Protein AF-A0A831ZB05-F1 (afdb_monomer_lite)

pLDDT: mean 73.87, std 15.66, range [43.22, 94.62]

Foldseek 3Di:
DDDDDPDDDDPDDPDDPVVVVLVVCCVVVVPNVLSVLVVVVVVVVVVLVPDPPCPDDPVVPPDDPSVPDDPPPPPPPPPPDDPDPDPPPDQDWDADPVPRDIDGPPDQADPPPGDGDFDWDADPPPRDIDTPPDQADPVPRDGDD

Sequence (145 aa):
IGLELIDLKIEGLDTTPEYRERLFWIKQTGAATYVLQTDTLRDVAKELGKSPGASLGAGMMIIPPLTQPPPSSQSTQQPQQTPATGVVAQPTTKTCPKCGRPVPMDAIFCPYCGYRFPQSRKCPYCGREIPADSVFCPYCGKKLS

Radius of gyration: 29.15 Å; chains: 1; bounding box: 41×57×85 Å

Structure (mmCIF, N/CA/C/O backbone):
data_AF-A0A831ZB05-F1
#
_entry.id   AF-A0A831ZB05-F1
#
loop_
_atom_site.group_PDB
_atom_site.id
_atom_site.type_symbol
_atom_site.label_atom_id
_atom_site.label_alt_id
_atom_site.label_comp_id
_atom_site.label_asym_id
_atom_site.label_entity_id
_atom_site.label_seq_id
_atom_site.pdbx_PDB_ins_code
_atom_site.Cartn_x
_atom_site.Cartn_y
_atom_site.Cartn_z
_atom_site.occupancy
_atom_site.B_iso_or_equiv
_atom_site.auth_seq_id
_atom_site.auth_comp_id
_atom_site.auth_asym_id
_atom_site.auth_atom_id
_atom_site.pdbx_PDB_model_num
ATOM 1 N N . ILE A 1 1 ? -18.850 -25.961 -7.515 1.00 52.50 1 ILE A N 1
ATOM 2 C CA . ILE A 1 1 ? -17.497 -26.464 -7.177 1.00 52.50 1 ILE A CA 1
ATOM 3 C C . ILE A 1 1 ? -16.527 -25.480 -7.805 1.00 52.50 1 ILE A C 1
ATOM 5 O O . ILE A 1 1 ? -16.525 -25.371 -9.023 1.00 52.50 1 ILE A O 1
ATOM 9 N N . GLY A 1 2 ? -15.853 -24.669 -6.991 1.00 69.44 2 GLY A N 1
ATOM 10 C CA . GLY A 1 2 ? -14.938 -23.621 -7.448 1.00 69.44 2 GLY A CA 1
ATOM 11 C C . GLY A 1 2 ? -13.548 -23.890 -6.890 1.00 69.44 2 GLY A C 1
ATOM 12 O O . GLY A 1 2 ? -13.429 -24.344 -5.756 1.00 69.44 2 GLY A O 1
ATOM 13 N N . LEU A 1 3 ? -12.521 -23.675 -7.704 1.00 78.75 3 LEU A N 1
ATOM 14 C CA . LEU A 1 3 ? -11.128 -23.744 -7.280 1.00 78.75 3 LEU A CA 1
ATOM 15 C C . LEU A 1 3 ? -10.714 -22.338 -6.834 1.00 78.75 3 LEU A C 1
ATOM 17 O O . LEU A 1 3 ? -10.844 -21.397 -7.615 1.00 78.75 3 LEU A O 1
ATOM 21 N N . GLU A 1 4 ? -10.228 -22.194 -5.603 1.00 69.44 4 GLU A N 1
ATOM 22 C CA . GLU A 1 4 ? -9.535 -20.982 -5.158 1.00 69.44 4 GLU A CA 1
ATOM 23 C C . GLU A 1 4 ? -8.025 -21.179 -5.321 1.00 69.44 4 GLU A C 1
ATOM 25 O O . GLU A 1 4 ? -7.462 -22.183 -4.879 1.00 69.44 4 GLU A O 1
ATOM 30 N N . LEU A 1 5 ? -7.365 -20.223 -5.980 1.00 79.25 5 LEU A N 1
ATOM 31 C CA . LEU A 1 5 ? -5.907 -20.153 -6.034 1.00 79.25 5 LEU A CA 1
ATOM 32 C C . LEU A 1 5 ? -5.404 -19.594 -4.697 1.00 79.25 5 LEU A C 1
ATOM 34 O O . LEU A 1 5 ? -5.640 -18.430 -4.388 1.00 79.25 5 LEU A O 1
ATOM 38 N N . ILE A 1 6 ? -4.729 -20.434 -3.912 1.00 84.69 6 ILE A N 1
ATOM 39 C CA . ILE A 1 6 ? -4.256 -20.089 -2.561 1.00 84.69 6 ILE A CA 1
ATOM 40 C C . ILE A 1 6 ? -2.902 -19.368 -2.613 1.00 84.69 6 ILE A C 1
ATOM 42 O O . ILE A 1 6 ? -2.669 -18.450 -1.831 1.00 84.69 6 ILE A O 1
ATOM 46 N N . ASP A 1 7 ? -2.019 -19.756 -3.537 1.00 76.19 7 ASP A N 1
ATOM 47 C CA . ASP A 1 7 ? -0.734 -19.092 -3.755 1.00 76.19 7 ASP A CA 1
ATOM 48 C C . ASP A 1 7 ? -0.235 -19.327 -5.188 1.00 76.19 7 ASP A C 1
ATOM 50 O O . ASP A 1 7 ? -0.342 -20.434 -5.724 1.00 76.19 7 ASP A O 1
ATOM 54 N N . LEU A 1 8 ? 0.292 -18.275 -5.815 1.00 82.56 8 LEU A N 1
ATOM 55 C CA . LEU A 1 8 ? 0.885 -18.315 -7.150 1.00 82.56 8 LEU A CA 1
ATOM 56 C C . LEU A 1 8 ? 2.234 -17.606 -7.101 1.00 82.56 8 LEU A C 1
ATOM 58 O O . LEU A 1 8 ? 2.316 -16.379 -7.032 1.00 82.56 8 LEU A O 1
ATOM 62 N N . LYS A 1 9 ? 3.300 -18.402 -7.174 1.00 79.38 9 LYS A N 1
ATOM 63 C CA . LYS A 1 9 ? 4.675 -17.918 -7.169 1.00 79.38 9 LYS A CA 1
ATOM 64 C C . LYS A 1 9 ? 5.287 -18.065 -8.557 1.00 79.38 9 LYS A C 1
ATOM 66 O O . LYS A 1 9 ? 5.453 -19.170 -9.064 1.00 79.38 9 LYS A O 1
ATOM 71 N N . ILE A 1 10 ? 5.612 -16.933 -9.178 1.00 79.19 10 ILE A N 1
ATOM 72 C CA . ILE A 1 10 ? 6.306 -16.889 -10.469 1.00 79.19 10 ILE A CA 1
ATOM 73 C C . ILE A 1 10 ? 7.812 -16.927 -10.182 1.00 79.19 10 ILE A C 1
ATOM 75 O O . ILE A 1 10 ? 8.378 -15.941 -9.718 1.00 79.19 10 ILE A O 1
ATOM 79 N N . GLU A 1 11 ? 8.447 -18.076 -10.427 1.00 74.38 11 GLU A N 1
ATOM 80 C CA . GLU A 1 11 ? 9.879 -18.311 -10.153 1.00 74.38 11 GLU A CA 1
ATOM 81 C C . GLU A 1 11 ? 10.810 -17.519 -11.091 1.00 74.38 11 GLU A C 1
ATOM 83 O O . GLU A 1 11 ? 11.936 -17.184 -10.728 1.00 74.38 11 GLU A O 1
ATOM 88 N N . GLY A 1 12 ? 10.331 -17.158 -12.281 1.00 66.81 12 GLY A N 1
ATOM 89 C CA . GLY A 1 12 ? 11.074 -16.337 -13.229 1.00 66.81 12 GLY A CA 1
ATOM 90 C C . GLY A 1 12 ? 10.273 -16.078 -14.500 1.00 66.81 12 GLY A C 1
ATOM 91 O O . GLY A 1 12 ? 9.500 -16.925 -14.938 1.00 66.81 12 GLY A O 1
ATOM 92 N N . LEU A 1 13 ? 10.450 -14.895 -15.088 1.00 69.25 13 LEU A N 1
ATOM 93 C CA . LEU A 1 13 ? 10.024 -14.621 -16.458 1.00 69.25 13 LEU A CA 1
ATOM 94 C C . LEU A 1 13 ? 11.244 -14.768 -17.369 1.00 69.25 13 LEU A C 1
ATOM 96 O O . LEU A 1 13 ? 12.116 -13.897 -17.379 1.00 69.25 13 LEU A O 1
ATOM 100 N N . ASP A 1 14 ? 11.305 -15.857 -18.133 1.00 68.38 14 ASP A N 1
ATOM 101 C CA . ASP A 1 14 ? 12.263 -15.974 -19.231 1.00 68.38 14 ASP A CA 1
ATOM 102 C C . ASP A 1 14 ? 11.763 -15.158 -20.420 1.00 68.38 14 ASP A C 1
ATOM 104 O O . ASP A 1 14 ? 10.956 -15.596 -21.237 1.00 68.38 14 ASP A O 1
ATOM 108 N N . THR A 1 15 ? 12.213 -13.910 -20.476 1.00 74.00 15 THR A N 1
ATOM 109 C CA . THR A 1 15 ? 11.950 -13.006 -21.593 1.00 74.00 15 THR A CA 1
ATOM 110 C C . THR A 1 15 ? 13.092 -13.069 -22.602 1.00 74.00 15 THR A C 1
ATOM 112 O O . THR A 1 15 ? 14.212 -13.464 -22.262 1.00 74.00 15 THR A O 1
ATOM 115 N N . THR A 1 16 ? 12.841 -12.625 -23.838 1.00 80.44 16 THR A N 1
ATOM 116 C CA . THR A 1 16 ? 13.892 -12.531 -24.861 1.00 80.44 16 THR A CA 1
ATOM 117 C C . THR A 1 16 ? 15.063 -11.657 -24.379 1.00 80.44 16 THR A C 1
ATOM 119 O O . THR A 1 16 ? 14.876 -10.800 -23.501 1.00 80.44 16 THR A O 1
ATOM 122 N N . PRO A 1 17 ? 16.284 -11.861 -24.913 1.00 75.38 17 PRO A N 1
ATOM 123 C CA . PRO A 1 17 ? 17.464 -11.102 -24.504 1.00 75.38 17 PRO A CA 1
ATOM 124 C C . PRO A 1 17 ? 17.265 -9.584 -24.589 1.00 75.38 17 PRO A C 1
ATOM 126 O O . PRO A 1 17 ? 17.670 -8.878 -23.666 1.00 75.38 17 PRO A O 1
ATOM 129 N N . GLU A 1 18 ? 16.569 -9.091 -25.621 1.00 73.44 18 GLU A N 1
ATOM 130 C CA . GLU A 1 18 ? 16.313 -7.651 -25.776 1.00 73.44 18 GLU A CA 1
ATOM 131 C C . GLU A 1 18 ? 15.399 -7.107 -24.667 1.00 73.44 18 GLU A C 1
ATOM 133 O O . GLU A 1 18 ? 15.599 -6.011 -24.143 1.00 73.44 18 GLU A O 1
ATOM 138 N N . TYR A 1 19 ? 14.401 -7.890 -24.252 1.00 78.00 19 TYR A N 1
ATOM 139 C CA . TYR A 1 19 ? 13.471 -7.477 -23.205 1.00 78.00 19 TYR A CA 1
ATOM 140 C C . TYR A 1 19 ? 14.115 -7.509 -21.811 1.00 78.00 19 TYR A C 1
ATOM 142 O O . TYR A 1 19 ? 13.798 -6.673 -20.962 1.00 78.00 19 TYR A O 1
ATOM 150 N N . ARG A 1 20 ? 15.071 -8.420 -21.579 1.00 78.06 20 ARG A N 1
ATOM 151 C CA . ARG A 1 20 ? 15.832 -8.502 -20.320 1.00 78.06 20 ARG A CA 1
ATOM 152 C C . ARG A 1 20 ? 16.659 -7.236 -20.079 1.00 78.06 20 ARG A C 1
ATOM 154 O O . ARG A 1 20 ? 16.664 -6.717 -18.964 1.00 78.06 20 ARG A O 1
ATOM 161 N N . GLU A 1 21 ? 17.311 -6.719 -21.117 1.00 77.88 21 GLU A N 1
ATOM 162 C CA . GLU A 1 21 ? 18.083 -5.474 -21.038 1.00 77.88 21 GLU A CA 1
ATOM 163 C C . GLU A 1 21 ? 17.177 -4.265 -20.754 1.00 77.88 21 GLU A C 1
ATOM 165 O O . GLU A 1 21 ? 17.470 -3.448 -19.876 1.00 77.88 21 GLU A O 1
ATOM 170 N N . ARG A 1 22 ? 16.013 -4.202 -21.411 1.00 77.56 22 ARG A N 1
ATOM 171 C CA . ARG A 1 22 ? 15.002 -3.167 -21.158 1.00 77.56 22 ARG A CA 1
ATOM 172 C C . ARG A 1 22 ? 14.505 -3.192 -19.711 1.00 77.56 22 ARG A C 1
ATOM 174 O O . ARG A 1 22 ? 14.461 -2.156 -19.048 1.00 77.56 22 ARG A O 1
ATOM 181 N N . LEU A 1 23 ? 14.167 -4.377 -19.201 1.00 77.19 23 LEU A N 1
ATOM 182 C CA . LEU A 1 23 ? 13.732 -4.567 -17.816 1.00 77.19 23 LEU A CA 1
ATOM 183 C C . LEU A 1 23 ? 14.814 -4.170 -16.804 1.00 77.19 23 LEU A C 1
ATOM 185 O O . LEU A 1 23 ? 14.487 -3.568 -15.781 1.00 77.19 23 LEU A O 1
ATOM 189 N N . PHE A 1 24 ? 16.084 -4.481 -17.079 1.00 76.88 24 PHE A N 1
ATOM 190 C CA . PHE A 1 24 ? 17.212 -4.093 -16.230 1.00 76.88 24 PHE A CA 1
ATOM 191 C C . PHE A 1 24 ? 17.294 -2.570 -16.072 1.00 76.88 24 PHE A C 1
ATOM 193 O O . PHE A 1 24 ? 17.302 -2.075 -14.943 1.00 76.88 24 PHE A O 1
ATOM 200 N N . TRP A 1 25 ? 17.25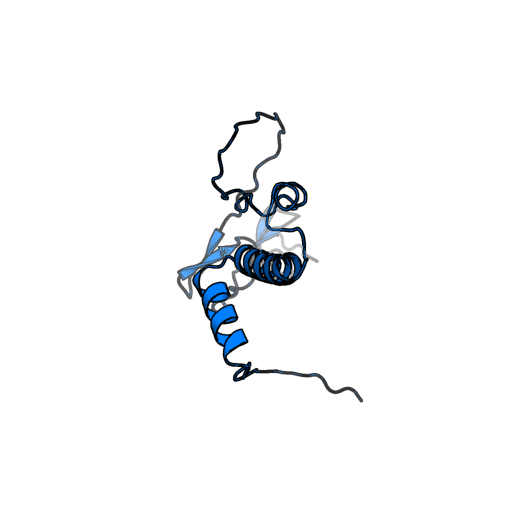1 -1.819 -17.177 1.00 70.12 25 TRP A N 1
ATOM 201 C CA . TRP A 1 25 ? 17.293 -0.354 -17.137 1.00 70.12 25 TRP A CA 1
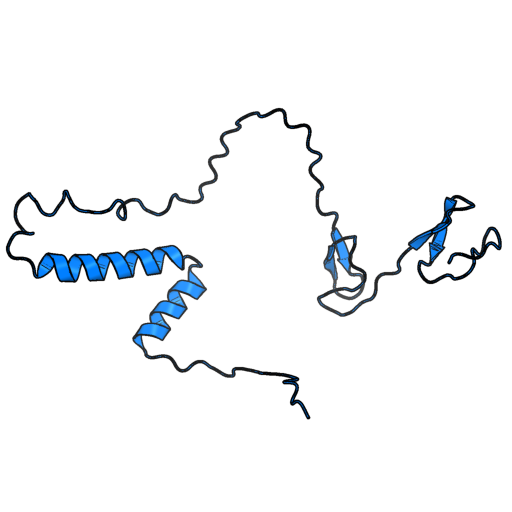ATOM 202 C C . TRP A 1 25 ? 16.060 0.255 -16.471 1.00 70.12 25 TRP A C 1
ATOM 204 O O . TRP A 1 25 ? 16.203 1.185 -15.676 1.00 70.12 25 TRP A O 1
ATOM 214 N N . ILE A 1 26 ? 14.867 -0.296 -16.710 1.00 77.44 26 ILE A N 1
ATOM 215 C CA . ILE A 1 26 ? 13.632 0.147 -16.045 1.00 77.44 26 ILE A CA 1
ATOM 216 C C . ILE A 1 26 ? 13.721 -0.068 -14.527 1.00 77.44 26 ILE A C 1
ATOM 218 O O . ILE A 1 26 ? 13.407 0.841 -13.758 1.00 77.44 26 ILE A O 1
ATOM 222 N N . LYS A 1 27 ? 14.183 -1.245 -14.087 1.00 73.44 27 LYS A N 1
ATOM 223 C CA . LYS A 1 27 ? 14.301 -1.583 -12.662 1.00 73.44 27 LYS A CA 1
ATOM 224 C C . LYS A 1 27 ? 15.409 -0.789 -11.965 1.00 73.44 27 LYS A C 1
ATOM 226 O O . LYS A 1 27 ? 15.238 -0.417 -10.809 1.00 73.44 27 LYS A O 1
ATOM 231 N N . GLN A 1 28 ? 16.527 -0.536 -12.646 1.00 69.19 28 GLN A N 1
ATOM 232 C CA . GLN A 1 28 ? 17.684 0.156 -12.073 1.00 69.19 28 GLN A CA 1
ATOM 233 C C . GLN A 1 28 ? 17.514 1.680 -12.027 1.00 69.19 28 GLN A C 1
ATOM 235 O O . GLN A 1 28 ? 17.929 2.306 -11.057 1.00 69.19 28 GLN A O 1
ATOM 240 N N . THR A 1 29 ? 16.917 2.288 -13.055 1.00 63.25 29 THR A N 1
ATOM 241 C CA . THR A 1 29 ? 16.772 3.755 -13.134 1.00 63.25 29 THR A CA 1
ATOM 242 C C . THR A 1 29 ? 15.436 4.262 -12.600 1.00 63.25 29 THR A C 1
ATOM 244 O O . THR A 1 29 ? 15.312 5.449 -12.313 1.00 63.25 29 THR A O 1
ATOM 247 N N . GLY A 1 30 ? 14.419 3.399 -12.493 1.00 63.47 30 GLY A N 1
ATOM 248 C CA . GLY A 1 30 ? 13.057 3.794 -12.118 1.00 63.47 30 GLY A CA 1
ATOM 249 C C . GLY A 1 30 ? 12.343 4.664 -13.163 1.00 63.47 30 GLY A C 1
ATOM 250 O O . GLY A 1 30 ? 11.203 5.067 -12.948 1.00 63.47 30 GLY A O 1
ATOM 251 N N . ALA A 1 31 ? 12.974 4.941 -14.308 1.00 65.19 31 ALA A N 1
ATOM 252 C CA . ALA A 1 31 ? 12.485 5.858 -15.332 1.00 65.19 31 ALA A CA 1
ATOM 253 C C . ALA A 1 31 ? 11.821 5.102 -16.496 1.00 65.19 31 ALA A C 1
ATOM 255 O O . ALA A 1 31 ? 12.205 5.241 -17.658 1.00 65.19 31 ALA A O 1
ATOM 256 N N . ALA A 1 32 ? 10.807 4.285 -16.190 1.00 68.06 32 ALA A N 1
ATOM 257 C CA . ALA A 1 32 ? 10.080 3.497 -17.194 1.00 68.06 32 ALA A CA 1
ATOM 258 C C . ALA A 1 32 ? 9.524 4.362 -18.341 1.00 68.06 32 ALA A C 1
ATOM 260 O O . ALA A 1 32 ? 9.560 3.971 -19.507 1.00 68.06 32 ALA A O 1
ATOM 261 N N . THR A 1 33 ? 9.060 5.566 -18.005 1.00 65.44 33 THR A N 1
ATOM 262 C CA . THR A 1 33 ? 8.532 6.555 -18.952 1.00 65.44 33 THR A CA 1
ATOM 263 C C . THR A 1 33 ? 9.592 7.050 -19.932 1.00 65.44 33 THR A C 1
ATOM 265 O O . THR A 1 33 ? 9.301 7.211 -21.114 1.00 65.44 33 THR A O 1
ATOM 268 N N . TYR A 1 34 ? 10.833 7.217 -19.472 1.00 69.00 34 TYR A N 1
ATOM 269 C CA . TYR A 1 34 ? 11.947 7.647 -20.311 1.00 69.00 34 TYR A CA 1
ATOM 270 C C . TYR A 1 34 ? 12.342 6.563 -21.316 1.00 69.00 34 TYR A C 1
ATOM 272 O O . TYR A 1 34 ? 12.475 6.846 -22.503 1.00 69.00 34 TYR A O 1
ATOM 280 N N . VAL A 1 35 ? 12.446 5.306 -20.872 1.00 71.12 35 VAL A N 1
ATOM 281 C CA . VAL A 1 35 ? 12.787 4.181 -21.762 1.00 71.12 35 VAL A CA 1
ATOM 282 C C . VAL A 1 35 ? 11.741 4.028 -22.873 1.00 71.12 35 VAL A C 1
ATOM 284 O O . VAL A 1 35 ? 12.096 3.947 -24.049 1.00 71.12 35 VAL A O 1
ATOM 287 N N . LEU A 1 36 ? 10.450 4.098 -22.532 1.00 76.25 36 LEU A N 1
ATOM 288 C CA . LEU A 1 36 ? 9.357 4.065 -23.512 1.00 76.25 36 LEU A CA 1
ATOM 289 C C . LEU A 1 36 ? 9.433 5.223 -24.520 1.00 76.25 36 LEU A C 1
ATOM 291 O O . LEU A 1 36 ? 9.234 5.012 -25.718 1.00 76.25 36 LEU A O 1
ATOM 295 N N . GLN A 1 37 ? 9.759 6.429 -24.051 1.00 72.94 37 GLN A N 1
ATOM 296 C CA . GLN A 1 37 ? 9.940 7.599 -24.909 1.00 72.94 37 GLN A CA 1
ATOM 297 C C . GLN A 1 37 ? 11.125 7.416 -25.870 1.00 72.94 37 GLN A C 1
ATOM 299 O O . GLN A 1 37 ? 11.002 7.734 -27.053 1.00 72.94 37 GLN A O 1
ATOM 304 N N . THR A 1 38 ? 12.244 6.850 -25.400 1.00 74.19 38 THR A N 1
ATOM 305 C CA . THR A 1 38 ? 13.421 6.596 -26.249 1.00 74.19 38 THR A CA 1
ATOM 306 C C . THR A 1 38 ? 13.181 5.520 -27.305 1.00 74.19 38 THR A C 1
ATOM 308 O O . THR A 1 38 ? 13.631 5.684 -28.439 1.00 74.19 38 THR A O 1
ATOM 311 N N . ASP A 1 39 ? 12.439 4.460 -26.975 1.00 76.81 39 ASP A N 1
ATOM 312 C CA . ASP A 1 39 ? 12.084 3.418 -27.945 1.00 76.81 39 ASP A CA 1
ATOM 313 C C . ASP A 1 39 ? 11.155 3.981 -29.026 1.00 76.81 39 ASP A C 1
ATOM 315 O O . ASP A 1 39 ? 11.425 3.837 -30.217 1.00 76.81 39 ASP A O 1
ATOM 319 N N . THR A 1 40 ? 10.137 4.741 -28.611 1.00 81.44 40 THR A N 1
ATOM 320 C CA . THR A 1 40 ? 9.216 5.419 -29.536 1.00 81.44 40 THR A CA 1
ATOM 321 C C . THR A 1 40 ? 9.970 6.358 -30.483 1.00 81.44 40 THR A C 1
ATOM 323 O O . THR A 1 40 ? 9.705 6.384 -31.684 1.00 81.44 40 THR A O 1
ATOM 326 N N . LEU A 1 41 ? 10.951 7.106 -29.967 1.00 73.69 41 LEU A N 1
ATOM 327 C CA . LEU A 1 41 ? 11.762 8.012 -30.780 1.00 73.69 41 LEU A CA 1
ATOM 328 C C . LEU A 1 41 ? 12.620 7.259 -31.806 1.00 73.69 41 LEU A C 1
ATOM 330 O O . LEU A 1 41 ? 12.747 7.712 -32.943 1.00 73.69 41 LEU A O 1
ATOM 334 N N . ARG A 1 42 ? 13.194 6.111 -31.427 1.00 76.50 42 ARG A N 1
ATOM 335 C CA . ARG A 1 42 ? 13.991 5.272 -32.335 1.00 76.50 42 ARG A CA 1
ATOM 336 C C . ARG A 1 42 ? 13.152 4.706 -33.473 1.00 76.50 42 ARG A C 1
ATOM 338 O O . ARG A 1 42 ? 13.612 4.739 -34.612 1.00 76.50 42 ARG A O 1
ATOM 345 N N . ASP A 1 43 ? 11.942 4.238 -33.188 1.00 79.38 43 ASP A N 1
ATOM 346 C CA . ASP A 1 43 ? 11.047 3.694 -34.213 1.00 79.38 43 ASP A CA 1
ATOM 347 C C . ASP A 1 43 ? 10.603 4.778 -35.197 1.00 79.38 43 ASP A C 1
ATOM 349 O O . ASP A 1 43 ? 10.717 4.607 -36.412 1.00 79.38 43 ASP A O 1
ATOM 353 N N . VAL A 1 44 ? 10.206 5.942 -34.680 1.00 77.56 44 VAL A N 1
ATOM 354 C CA . VAL A 1 44 ? 9.851 7.101 -35.508 1.00 77.56 44 VAL A CA 1
ATOM 355 C C . VAL A 1 44 ? 11.040 7.549 -36.365 1.00 77.56 44 VAL A C 1
ATOM 357 O O . VAL A 1 44 ? 10.874 7.778 -37.562 1.00 77.56 44 VAL A O 1
ATOM 360 N N . ALA A 1 45 ? 12.253 7.606 -35.804 1.00 71.06 45 ALA A N 1
ATOM 361 C CA . ALA A 1 45 ? 13.465 7.939 -36.554 1.00 71.06 45 ALA A CA 1
ATOM 362 C C . ALA A 1 45 ? 13.795 6.896 -37.636 1.00 71.06 45 ALA A C 1
ATOM 364 O O . ALA A 1 45 ? 14.216 7.260 -38.735 1.00 71.06 45 ALA A O 1
ATOM 365 N N . LYS A 1 46 ? 13.578 5.606 -37.355 1.00 78.62 46 LYS A N 1
ATOM 366 C CA . LYS A 1 46 ? 13.795 4.510 -38.308 1.00 78.62 46 LYS A CA 1
ATOM 367 C C . LYS A 1 46 ? 12.817 4.574 -39.480 1.00 78.62 46 LYS A C 1
ATOM 369 O O . LYS A 1 46 ? 13.220 4.282 -40.603 1.00 78.62 46 LYS A O 1
ATOM 374 N N . GLU A 1 47 ? 11.569 4.969 -39.242 1.00 75.62 47 GLU A N 1
ATOM 375 C CA . GLU A 1 47 ? 10.569 5.163 -40.300 1.00 75.62 47 GLU A CA 1
ATOM 376 C C . GLU A 1 47 ? 10.795 6.463 -41.085 1.00 75.62 47 GLU A C 1
ATOM 378 O O . GLU A 1 47 ? 10.781 6.452 -42.316 1.00 75.62 47 GLU A O 1
ATOM 383 N N . LEU A 1 48 ? 11.117 7.568 -40.408 1.00 66.62 48 LEU A N 1
ATOM 384 C CA . LEU A 1 48 ? 11.478 8.831 -41.064 1.00 66.62 48 LEU A CA 1
ATOM 385 C C . LEU A 1 48 ? 12.737 8.686 -41.930 1.00 66.62 48 LEU A C 1
ATOM 387 O O . LEU A 1 48 ? 12.783 9.228 -43.033 1.00 66.62 48 LEU A O 1
ATOM 391 N N . GLY A 1 49 ? 13.723 7.902 -41.486 1.00 68.94 49 GLY A N 1
ATOM 392 C CA . GLY A 1 49 ? 14.942 7.608 -42.245 1.00 68.94 49 GLY A CA 1
ATOM 393 C C . GLY A 1 49 ? 14.712 6.798 -43.527 1.00 68.94 49 GLY A C 1
ATOM 394 O O . GLY A 1 49 ? 15.557 6.829 -44.419 1.00 68.94 49 GLY A O 1
ATOM 395 N N . LYS A 1 50 ? 13.570 6.110 -43.657 1.00 77.25 50 LYS A N 1
ATOM 396 C CA . LYS A 1 50 ? 13.160 5.418 -44.893 1.00 77.25 50 LYS A CA 1
ATOM 397 C C . LYS A 1 50 ? 12.417 6.337 -45.869 1.00 77.25 50 LYS A C 1
ATOM 399 O O . LYS A 1 50 ? 12.166 5.928 -47.001 1.00 77.25 50 LYS A O 1
ATOM 404 N N . SER A 1 51 ? 12.045 7.554 -45.456 1.00 62.00 51 SER A N 1
ATOM 405 C CA . SER A 1 51 ? 11.308 8.489 -46.309 1.00 62.00 51 SER A CA 1
ATOM 406 C C . SER A 1 51 ? 12.259 9.285 -47.225 1.00 62.00 51 SER A C 1
ATOM 408 O O . SER A 1 51 ? 13.180 9.954 -46.740 1.00 62.00 51 SER A O 1
ATOM 410 N N . PRO A 1 52 ? 12.069 9.242 -48.559 1.00 56.62 52 PRO A N 1
ATOM 411 C CA . PRO A 1 52 ? 12.862 10.028 -49.499 1.00 56.62 52 PRO A CA 1
ATOM 412 C C . PRO A 1 52 ? 12.444 11.503 -49.404 1.00 56.62 52 PRO A C 1
ATOM 414 O O . PRO A 1 52 ? 11.528 11.952 -50.084 1.00 56.62 52 PRO A O 1
ATOM 417 N N . GLY A 1 53 ? 13.081 12.248 -48.499 1.00 57.38 53 GLY A N 1
ATOM 418 C CA . GLY A 1 53 ? 12.797 13.670 -48.259 1.00 57.38 53 GLY A CA 1
ATOM 419 C C . GLY A 1 53 ? 13.153 14.174 -46.858 1.00 57.38 53 GLY A C 1
ATOM 420 O O . GLY A 1 53 ? 13.205 15.382 -46.637 1.00 57.38 53 GLY A O 1
ATOM 421 N N . ALA A 1 54 ? 13.462 13.279 -45.914 1.00 54.72 54 ALA A N 1
ATOM 422 C CA . ALA A 1 54 ? 13.796 13.655 -44.537 1.00 54.72 54 ALA A CA 1
ATOM 423 C C . ALA A 1 54 ? 15.191 14.291 -44.356 1.00 54.72 54 ALA A C 1
ATOM 425 O O . ALA A 1 54 ? 15.501 14.777 -43.270 1.00 54.72 54 ALA A O 1
ATOM 426 N N . SER A 1 55 ? 16.036 14.318 -45.391 1.00 53.56 55 SER A N 1
ATOM 427 C CA . SER A 1 55 ? 17.426 14.783 -45.288 1.00 53.56 55 SER A CA 1
ATOM 428 C C . SER A 1 55 ? 17.633 16.278 -45.549 1.00 53.56 55 SER A C 1
ATOM 430 O O . SER A 1 55 ? 18.708 16.784 -45.240 1.00 53.56 55 SER A O 1
ATOM 432 N N . LEU A 1 56 ? 16.645 17.010 -46.078 1.00 53.16 56 LEU A N 1
ATOM 433 C CA . LEU A 1 56 ? 16.809 18.423 -46.442 1.00 53.16 56 LEU A CA 1
ATOM 434 C C . LEU A 1 56 ? 15.618 19.262 -45.944 1.00 53.16 56 LEU A C 1
ATOM 436 O O . LEU A 1 56 ? 14.579 19.366 -46.586 1.00 53.16 56 LEU A O 1
ATOM 440 N N . GLY A 1 57 ? 15.769 19.866 -44.764 1.00 50.25 57 GLY A N 1
ATOM 441 C CA . GLY A 1 57 ? 15.019 21.055 -44.330 1.00 50.25 57 GLY A CA 1
ATOM 442 C C . GLY A 1 57 ? 13.586 20.871 -43.813 1.00 50.25 57 GLY A C 1
ATOM 443 O O . GLY A 1 57 ? 13.189 21.611 -42.919 1.00 50.25 57 GLY A O 1
ATOM 444 N N . ALA A 1 58 ? 12.816 19.893 -44.297 1.00 51.22 58 ALA A N 1
ATOM 445 C CA . ALA A 1 58 ? 11.407 19.726 -43.902 1.00 51.22 58 ALA A CA 1
ATOM 446 C C . ALA A 1 58 ? 11.178 18.687 -42.780 1.00 51.22 58 ALA A C 1
ATOM 448 O O . ALA A 1 58 ? 10.169 18.740 -42.079 1.00 51.22 58 ALA A O 1
ATOM 449 N N . GLY A 1 59 ? 12.130 17.772 -42.559 1.00 48.56 59 GLY A N 1
ATOM 450 C CA . GLY A 1 59 ? 12.013 16.673 -41.586 1.00 48.56 59 GLY A CA 1
ATOM 451 C C . GLY A 1 59 ? 12.166 17.066 -40.108 1.00 48.56 59 GLY A C 1
ATOM 452 O O . GLY A 1 59 ? 11.926 16.235 -39.239 1.00 48.56 59 GLY A O 1
ATOM 453 N N . MET A 1 60 ? 12.545 18.315 -39.804 1.00 52.44 60 MET A N 1
ATOM 454 C CA . MET A 1 60 ? 12.730 18.806 -38.424 1.00 52.44 60 MET A CA 1
ATOM 455 C C . MET A 1 60 ? 11.503 19.520 -37.831 1.00 52.44 60 MET A C 1
ATOM 457 O O . MET A 1 60 ? 11.514 19.850 -36.650 1.00 52.44 60 MET A O 1
ATOM 461 N N . MET A 1 61 ? 10.442 19.750 -38.615 1.00 52.12 61 MET A N 1
ATOM 462 C CA . MET A 1 61 ? 9.258 20.510 -38.169 1.00 52.12 61 MET A CA 1
ATOM 463 C C . MET A 1 61 ? 8.057 19.623 -37.799 1.00 52.12 61 MET A C 1
ATOM 465 O O . MET A 1 61 ? 7.098 20.112 -37.210 1.00 52.12 61 MET A O 1
ATOM 469 N N . ILE A 1 62 ? 8.114 18.318 -38.093 1.00 54.41 62 ILE A N 1
ATOM 470 C CA . ILE A 1 62 ? 7.110 17.323 -37.665 1.00 54.41 62 ILE A CA 1
ATOM 471 C C . ILE A 1 62 ? 7.737 16.392 -36.621 1.00 54.41 62 ILE A C 1
ATOM 473 O O . ILE A 1 62 ? 7.629 15.171 -36.681 1.00 54.41 62 ILE A O 1
ATOM 477 N N . ILE A 1 63 ? 8.464 16.977 -35.673 1.00 51.72 63 ILE A N 1
ATOM 478 C CA . ILE A 1 63 ? 8.887 16.280 -34.464 1.00 51.72 63 ILE A CA 1
ATOM 479 C C . ILE A 1 63 ? 7.802 16.606 -33.426 1.00 51.72 63 ILE A C 1
ATOM 481 O O . ILE A 1 63 ? 7.689 17.769 -33.032 1.00 51.72 63 ILE A O 1
ATOM 485 N N . PRO A 1 64 ? 6.971 15.636 -32.989 1.00 55.72 64 PRO A N 1
ATOM 486 C CA . PRO A 1 64 ? 6.159 15.812 -31.783 1.00 55.72 64 PRO A CA 1
ATOM 487 C C . PRO A 1 64 ? 7.086 16.276 -30.647 1.00 55.72 64 PRO A C 1
ATOM 489 O O . PRO A 1 64 ? 8.257 15.904 -30.691 1.00 55.72 64 PRO A O 1
ATOM 492 N N . PRO A 1 65 ? 6.641 17.035 -29.630 1.00 51.94 65 PRO A N 1
ATOM 493 C CA . PRO A 1 65 ? 7.499 17.570 -28.561 1.00 51.94 65 PRO A CA 1
ATOM 494 C C . PRO A 1 65 ? 8.027 16.472 -27.605 1.00 51.94 65 PRO A C 1
ATOM 496 O O . PRO A 1 65 ? 7.849 16.526 -26.397 1.00 51.94 65 PRO A O 1
ATOM 499 N N . LEU A 1 66 ? 8.682 15.448 -28.147 1.00 53.34 66 LEU A N 1
ATOM 500 C CA . LEU A 1 66 ? 9.331 14.324 -27.482 1.00 53.34 66 LEU A CA 1
ATOM 501 C C . LEU A 1 66 ? 10.830 14.584 -27.282 1.00 53.34 66 LEU A C 1
ATOM 503 O O . LEU A 1 66 ? 11.501 13.777 -26.646 1.00 53.34 66 LEU A O 1
ATOM 507 N N . THR A 1 67 ? 11.357 15.693 -27.811 1.00 57.47 67 THR A N 1
ATOM 508 C CA . THR A 1 67 ? 12.710 16.196 -27.523 1.00 57.47 67 THR A CA 1
ATOM 509 C C . THR A 1 67 ? 12.760 17.054 -26.265 1.00 57.47 67 THR A C 1
ATOM 511 O O . THR A 1 67 ? 13.852 17.389 -25.807 1.00 57.47 67 THR A O 1
ATOM 514 N N . GLN A 1 68 ? 11.608 17.380 -25.669 1.00 60.03 68 GLN A N 1
ATOM 515 C CA . GLN A 1 68 ? 11.613 17.830 -24.289 1.00 60.03 68 GLN A CA 1
ATOM 516 C C . GLN A 1 68 ? 11.997 16.622 -23.426 1.00 60.03 68 GLN A C 1
ATOM 518 O O . GLN A 1 68 ? 11.282 15.612 -23.456 1.00 60.03 68 GLN A O 1
ATOM 523 N N . PRO A 1 69 ? 13.121 16.679 -22.678 1.00 53.97 69 PRO A N 1
ATOM 524 C CA . PRO A 1 69 ? 13.315 15.725 -21.599 1.00 53.97 69 PRO A CA 1
ATOM 525 C C . PRO A 1 69 ? 12.045 15.772 -20.738 1.00 53.97 69 PRO A C 1
ATOM 527 O O . PRO A 1 69 ? 11.475 16.863 -20.596 1.00 53.97 69 PRO A O 1
ATOM 530 N N . PRO A 1 70 ? 11.562 14.633 -20.196 1.00 53.69 70 PRO A N 1
ATOM 531 C CA . PRO A 1 70 ? 10.476 14.682 -19.224 1.00 53.69 70 PRO A CA 1
ATOM 532 C C . PRO A 1 70 ? 10.849 15.770 -18.220 1.00 53.69 70 PRO A C 1
ATOM 534 O O . PRO A 1 70 ? 12.036 15.822 -17.867 1.00 53.69 70 PRO A O 1
ATOM 537 N N . PRO A 1 71 ? 9.919 16.676 -17.843 1.00 53.56 71 PRO A N 1
ATOM 538 C CA . PRO A 1 71 ? 10.236 17.715 -16.880 1.00 53.56 71 PRO A CA 1
ATOM 539 C C . PRO A 1 71 ? 10.974 17.008 -15.765 1.00 53.56 71 PRO A C 1
ATOM 541 O O . PRO A 1 71 ? 10.470 16.021 -15.214 1.00 53.56 71 PRO A O 1
ATOM 544 N N . SER A 1 72 ? 12.223 17.420 -15.533 1.00 51.66 72 SER A N 1
ATOM 545 C CA . SER A 1 72 ? 12.907 16.969 -14.348 1.00 51.66 72 SER A CA 1
ATOM 546 C C . SER A 1 72 ? 11.894 17.242 -13.253 1.00 51.66 72 SER A C 1
ATOM 548 O O . SER A 1 72 ? 11.379 18.355 -13.123 1.00 51.66 72 SER A O 1
ATOM 550 N N . SER A 1 73 ? 11.555 16.229 -12.470 1.00 56.81 73 SER A N 1
ATOM 551 C CA . SER A 1 73 ? 10.959 16.460 -11.167 1.00 56.81 73 SER A CA 1
ATOM 552 C C . SER A 1 73 ? 12.022 17.122 -10.278 1.00 56.81 73 SER A C 1
ATOM 554 O O . SER A 1 73 ? 12.327 16.658 -9.188 1.00 56.81 73 SER A O 1
ATOM 556 N N . GLN A 1 74 ? 12.660 18.187 -10.766 1.00 46.78 74 GLN A N 1
ATOM 557 C CA . GLN A 1 74 ? 13.063 19.300 -9.960 1.00 46.78 74 GLN A CA 1
ATOM 558 C C . GLN A 1 74 ? 11.749 19.962 -9.597 1.00 46.78 74 GLN A C 1
ATOM 560 O O . GLN A 1 74 ? 11.169 20.749 -10.336 1.00 46.78 74 GLN A O 1
ATOM 565 N N . SER A 1 75 ? 11.262 19.555 -8.439 1.00 52.00 75 SER A N 1
ATOM 566 C CA . SER A 1 75 ? 10.461 20.378 -7.561 1.00 52.00 75 SER A CA 1
ATOM 567 C C . SER A 1 75 ? 11.127 21.749 -7.389 1.00 52.00 75 SER A C 1
ATOM 569 O O . SER A 1 75 ? 11.752 22.026 -6.369 1.00 52.00 75 SER A O 1
ATOM 571 N N . THR A 1 76 ? 10.990 22.631 -8.375 1.00 43.22 76 THR A N 1
ATOM 572 C CA . THR A 1 76 ? 10.907 24.064 -8.138 1.00 43.22 76 THR A CA 1
ATOM 573 C C . THR A 1 76 ? 9.560 24.277 -7.480 1.00 43.22 76 THR A C 1
ATOM 575 O O . THR A 1 76 ? 8.521 24.433 -8.116 1.00 43.22 76 THR A O 1
ATOM 578 N N . GLN A 1 77 ? 9.598 24.200 -6.152 1.00 51.09 77 GLN A N 1
ATOM 579 C CA . GLN A 1 77 ? 8.597 24.791 -5.289 1.00 51.09 77 GLN A CA 1
ATOM 580 C C . GLN A 1 77 ? 8.461 26.256 -5.701 1.00 51.09 77 GLN A C 1
ATOM 582 O O . GLN A 1 77 ? 9.255 27.112 -5.321 1.00 51.09 77 GLN A O 1
ATOM 587 N N . GLN A 1 78 ? 7.466 26.533 -6.529 1.00 45.69 78 GLN A N 1
ATOM 588 C CA . GLN A 1 78 ? 6.874 27.847 -6.627 1.00 45.69 78 GLN A CA 1
ATOM 589 C C . GLN A 1 78 ? 5.966 27.963 -5.394 1.00 45.69 78 GLN A C 1
ATOM 591 O O . GLN A 1 78 ? 5.026 27.172 -5.277 1.00 45.69 78 GLN A O 1
ATOM 596 N N . PRO A 1 79 ? 6.214 28.874 -4.435 1.00 46.69 79 PRO A N 1
ATOM 597 C CA . PRO A 1 79 ? 5.253 29.136 -3.375 1.00 46.69 79 PRO A CA 1
ATOM 598 C C . PRO A 1 79 ? 4.091 29.934 -3.975 1.00 46.69 79 PRO A C 1
ATOM 600 O O . PRO A 1 79 ? 3.996 31.149 -3.821 1.00 46.69 79 PRO A O 1
ATOM 603 N N . GLN A 1 80 ? 3.198 29.248 -4.688 1.00 48.72 80 GLN A N 1
ATOM 604 C CA . GLN A 1 80 ? 1.891 29.793 -5.013 1.00 48.72 80 GLN A CA 1
ATOM 605 C C . GLN A 1 80 ? 1.036 29.678 -3.753 1.00 48.72 80 GLN A C 1
ATOM 607 O O . GLN A 1 80 ? 0.398 28.661 -3.480 1.00 48.72 80 GLN A O 1
ATOM 612 N N . GLN A 1 81 ? 1.108 30.739 -2.951 1.00 55.59 81 GLN A N 1
ATOM 613 C CA . GLN A 1 81 ? 0.256 30.978 -1.798 1.00 55.59 81 GLN A CA 1
ATOM 614 C C . GLN A 1 81 ? -1.200 30.964 -2.261 1.00 55.59 81 GLN A C 1
ATOM 616 O O . GLN A 1 81 ? -1.728 31.942 -2.784 1.00 55.59 81 GLN A O 1
ATOM 621 N N . THR A 1 82 ? -1.846 29.826 -2.069 1.00 49.53 82 THR A N 1
ATOM 622 C CA . THR A 1 82 ? -3.294 29.752 -1.944 1.00 49.53 82 THR A CA 1
ATOM 623 C C . THR A 1 82 ? -3.582 29.669 -0.447 1.00 49.53 82 THR A C 1
ATOM 625 O O . THR A 1 82 ? -3.079 28.757 0.212 1.00 49.53 82 THR A O 1
ATOM 628 N N . PRO A 1 83 ? -4.343 30.608 0.143 1.00 54.78 83 PRO A N 1
ATOM 629 C CA . PRO A 1 83 ? -4.847 30.448 1.498 1.00 54.78 83 PRO A CA 1
ATOM 630 C C . PRO A 1 83 ? -5.970 29.408 1.468 1.00 54.78 83 PRO A C 1
ATOM 632 O O . PRO A 1 83 ? -7.154 29.729 1.478 1.00 54.78 83 PRO A O 1
ATOM 635 N N . ALA A 1 84 ? -5.582 28.138 1.386 1.00 52.53 84 ALA A N 1
ATOM 636 C CA . ALA A 1 84 ? -6.448 27.022 1.697 1.00 52.53 84 ALA A CA 1
ATOM 637 C C . ALA A 1 84 ? -6.131 26.598 3.130 1.00 52.53 84 ALA A C 1
ATOM 639 O O . ALA A 1 84 ? -5.151 25.909 3.411 1.00 52.53 84 ALA A O 1
ATOM 640 N N . THR A 1 85 ? -6.969 27.064 4.046 1.00 50.53 85 THR A N 1
ATOM 641 C CA . THR A 1 85 ? -7.145 26.536 5.396 1.00 50.53 85 THR A CA 1
ATOM 642 C C . THR A 1 85 ? -7.483 25.047 5.278 1.00 50.53 85 THR A C 1
ATOM 644 O O . THR A 1 85 ? -8.640 24.653 5.176 1.00 50.53 85 THR A O 1
ATOM 647 N N . GLY A 1 86 ? -6.455 24.210 5.209 1.00 54.03 86 GLY A N 1
ATOM 648 C CA . GLY A 1 86 ? -6.565 22.767 5.075 1.00 54.03 86 GLY A CA 1
ATOM 649 C C . GLY A 1 86 ? -5.512 22.134 5.958 1.00 54.03 86 GLY A C 1
ATOM 650 O O . GLY A 1 86 ? -4.336 22.099 5.612 1.00 54.03 86 GLY A O 1
ATOM 651 N N . VAL A 1 87 ? -5.938 21.701 7.140 1.00 47.62 87 VAL A N 1
ATOM 652 C CA . VAL A 1 87 ? -5.118 21.008 8.132 1.00 47.62 87 VAL A CA 1
ATOM 653 C C . VAL A 1 87 ? -4.379 19.858 7.449 1.00 47.62 87 VAL A C 1
ATOM 655 O O . VAL A 1 87 ? -4.990 18.885 7.013 1.00 47.62 87 VAL A O 1
ATOM 658 N N . VAL A 1 88 ? -3.056 19.980 7.348 1.00 48.78 88 VAL A N 1
ATOM 659 C CA . VAL A 1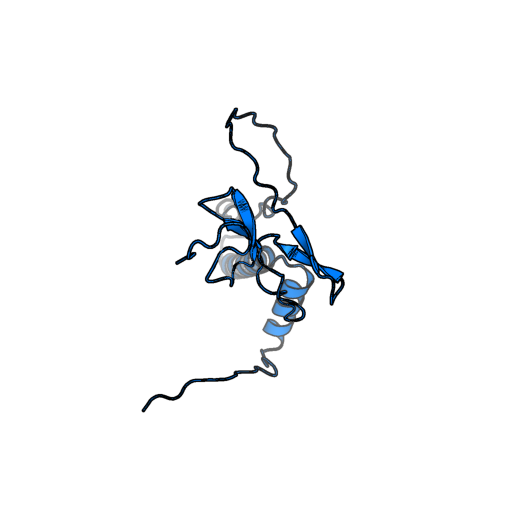 88 ? -2.178 18.902 6.897 1.00 48.78 88 VAL A CA 1
ATOM 660 C C . VAL A 1 88 ? -2.253 17.814 7.965 1.00 48.78 88 VAL A C 1
ATOM 662 O O . VAL A 1 88 ? -1.640 17.931 9.027 1.00 48.78 88 VAL A O 1
ATOM 665 N N . ALA A 1 89 ? -3.051 16.775 7.728 1.00 57.91 89 ALA A N 1
ATOM 666 C CA . ALA A 1 89 ? -3.011 15.569 8.538 1.00 57.91 89 ALA A CA 1
ATOM 667 C C . ALA A 1 89 ? -1.659 14.892 8.275 1.00 57.91 89 ALA A C 1
ATOM 669 O O . ALA A 1 89 ? -1.512 14.104 7.343 1.00 57.91 89 ALA A O 1
ATOM 670 N N . GLN A 1 90 ? -0.641 15.253 9.062 1.00 57.12 90 GLN A N 1
ATOM 671 C CA . GLN A 1 90 ? 0.586 14.470 9.140 1.00 57.12 90 GLN A CA 1
ATOM 672 C C . GLN A 1 90 ? 0.180 13.030 9.471 1.00 57.12 90 GLN A C 1
ATOM 674 O O . GLN A 1 90 ? -0.536 12.836 10.460 1.00 57.12 90 GLN A O 1
ATOM 679 N N . PRO A 1 91 ? 0.598 12.020 8.686 1.00 61.59 91 PRO A N 1
ATOM 680 C CA . PRO A 1 91 ? 0.384 10.640 9.073 1.00 61.59 91 PRO A CA 1
ATOM 681 C C . PRO A 1 91 ? 1.201 10.421 10.341 1.00 61.59 91 PRO A C 1
ATOM 683 O O . PRO A 1 91 ? 2.424 10.305 10.308 1.00 61.59 91 PRO A O 1
ATOM 686 N N . THR A 1 92 ? 0.532 10.446 1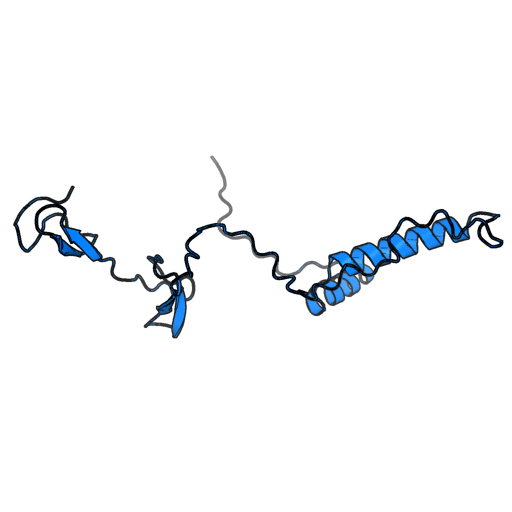1.488 1.00 81.12 92 THR A N 1
ATOM 687 C CA . THR A 1 92 ? 1.177 10.139 12.753 1.00 81.12 92 THR A CA 1
ATOM 688 C C . THR A 1 92 ? 1.600 8.668 12.674 1.00 81.12 92 THR A C 1
ATOM 690 O O . THR A 1 92 ? 0.803 7.780 12.365 1.00 81.12 92 THR A O 1
ATOM 693 N N . THR A 1 93 ? 2.892 8.394 12.854 1.00 88.81 93 THR A N 1
ATOM 694 C CA . THR A 1 93 ? 3.457 7.037 12.799 1.00 88.81 93 THR A CA 1
ATOM 695 C C . THR A 1 93 ? 3.955 6.619 14.177 1.00 88.81 93 THR A C 1
ATOM 697 O O . THR A 1 93 ? 4.580 7.417 14.871 1.00 88.81 93 THR A O 1
ATOM 700 N N . LYS A 1 94 ? 3.729 5.357 14.552 1.00 90.12 94 LYS A N 1
ATOM 701 C CA . LYS A 1 94 ? 4.282 4.706 15.749 1.00 90.12 94 LYS A CA 1
ATOM 702 C C . LYS A 1 94 ? 5.317 3.656 15.371 1.00 90.12 94 LYS A C 1
ATOM 704 O O . LYS A 1 94 ? 5.199 2.986 14.348 1.00 90.12 94 LYS A O 1
ATOM 709 N N . THR A 1 95 ? 6.305 3.456 16.230 1.00 93.19 95 THR A N 1
ATOM 710 C CA . THR A 1 95 ? 7.295 2.387 16.059 1.00 93.19 95 THR A CA 1
ATOM 711 C C . THR A 1 95 ? 6.755 1.078 16.622 1.00 93.19 95 THR A C 1
ATOM 713 O O . THR A 1 95 ? 6.258 1.029 17.748 1.00 93.19 95 THR A O 1
ATOM 716 N N . CYS A 1 96 ? 6.843 -0.008 15.853 1.00 94.00 96 CYS A N 1
ATOM 717 C CA . CYS A 1 96 ? 6.440 -1.324 16.336 1.00 94.00 96 CYS A CA 1
ATOM 718 C C . CYS A 1 96 ? 7.403 -1.819 17.435 1.00 94.00 96 CYS A C 1
ATOM 720 O O . CYS A 1 96 ? 8.596 -1.954 17.155 1.00 94.00 96 CYS A O 1
ATOM 722 N N . PRO A 1 97 ? 6.919 -2.196 18.635 1.00 92.06 97 PRO A N 1
ATOM 723 C CA . PRO A 1 97 ? 7.784 -2.658 19.726 1.00 92.06 97 PRO A CA 1
ATOM 724 C C . PRO A 1 97 ? 8.415 -4.035 19.463 1.00 92.06 97 PRO A C 1
ATOM 726 O O . PRO A 1 97 ? 9.416 -4.375 20.079 1.00 92.06 97 PRO A O 1
ATOM 729 N N . LYS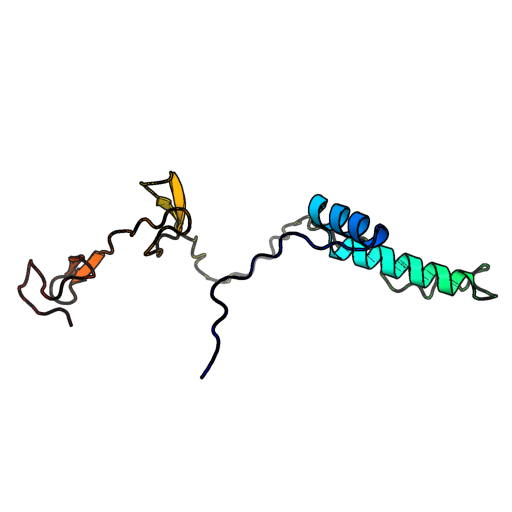 A 1 98 ? 7.849 -4.835 18.544 1.00 94.50 98 LYS A N 1
ATOM 730 C CA . LYS A 1 98 ? 8.344 -6.186 18.225 1.00 94.50 98 LYS A CA 1
ATOM 731 C C . LYS A 1 98 ? 9.439 -6.194 17.154 1.00 94.50 98 LYS A C 1
ATOM 733 O O . LYS A 1 98 ? 10.313 -7.048 17.195 1.00 94.50 98 LYS A O 1
ATOM 738 N N . CYS A 1 99 ? 9.375 -5.295 16.167 1.00 94.62 99 CYS A N 1
ATOM 739 C CA . CYS A 1 99 ? 10.299 -5.309 15.021 1.00 94.62 99 CYS A CA 1
ATOM 740 C C . CYS A 1 99 ? 10.997 -3.972 14.734 1.00 94.62 99 CYS A C 1
ATOM 742 O O . CYS A 1 99 ? 11.750 -3.892 13.769 1.00 94.62 99 CYS A O 1
ATOM 744 N N . GLY A 1 100 ? 10.714 -2.914 15.499 1.00 93.00 100 GLY A N 1
ATOM 745 C CA . GLY A 1 100 ? 11.371 -1.607 15.375 1.00 93.00 100 GLY A CA 1
ATOM 746 C C . GLY A 1 100 ? 11.023 -0.798 14.120 1.00 93.00 100 GLY A C 1
ATOM 747 O O . GLY A 1 100 ? 11.555 0.290 13.934 1.00 93.00 100 GLY A O 1
ATOM 748 N N . ARG A 1 101 ? 10.137 -1.295 13.247 1.00 94.00 101 ARG A N 1
ATOM 749 C CA . ARG A 1 101 ? 9.750 -0.598 12.008 1.00 94.00 101 ARG A CA 1
ATOM 750 C C . ARG A 1 101 ? 8.641 0.434 12.260 1.00 94.00 101 ARG A C 1
ATOM 752 O O . ARG A 1 101 ? 7.791 0.184 13.121 1.00 94.00 101 ARG A O 1
ATOM 759 N N . PRO A 1 102 ? 8.611 1.552 11.510 1.00 93.12 102 PRO A N 1
ATOM 760 C CA . PRO A 1 102 ? 7.537 2.536 11.592 1.00 93.12 102 PRO A CA 1
ATOM 761 C C . PRO A 1 102 ? 6.244 1.989 10.975 1.00 93.12 102 PRO A C 1
ATOM 763 O O . PRO A 1 102 ? 6.257 1.350 9.922 1.00 93.12 102 PRO A O 1
ATOM 766 N N . VAL A 1 103 ? 5.123 2.235 11.647 1.00 94.00 103 VAL A N 1
ATOM 767 C CA . VAL A 1 103 ? 3.777 1.777 11.282 1.00 94.00 103 VAL A CA 1
ATOM 768 C C . VAL A 1 103 ? 2.793 2.943 11.485 1.00 94.00 103 VAL A C 1
ATOM 770 O O . VAL A 1 103 ? 2.990 3.730 12.411 1.00 94.00 103 VAL A O 1
ATOM 773 N N . PRO A 1 104 ? 1.735 3.101 10.667 1.00 90.31 104 PRO A N 1
ATOM 774 C CA . PRO A 1 104 ? 0.722 4.135 10.897 1.00 90.31 104 PRO A CA 1
ATOM 775 C C . PRO A 1 104 ? 0.076 4.027 12.290 1.00 90.31 104 PRO A C 1
ATOM 777 O O . PRO A 1 104 ? -0.116 2.923 12.809 1.00 90.31 104 PRO A O 1
ATOM 780 N N . MET A 1 105 ? -0.262 5.164 12.909 1.00 86.00 105 MET A N 1
ATOM 781 C CA . MET A 1 105 ? -0.864 5.204 14.253 1.00 86.00 105 MET A CA 1
ATOM 782 C C . MET A 1 105 ? -2.193 4.451 14.331 1.00 86.00 105 MET A C 1
ATOM 784 O O . MET A 1 105 ? -2.421 3.746 15.316 1.00 86.00 105 MET A O 1
ATOM 788 N N . ASP A 1 106 ? -2.984 4.476 13.260 1.00 84.50 106 ASP A N 1
ATOM 789 C CA . ASP A 1 106 ? -4.269 3.770 13.167 1.00 84.50 106 ASP A CA 1
ATOM 790 C C . ASP A 1 106 ? -4.128 2.267 12.858 1.00 84.50 106 ASP A C 1
ATOM 792 O O . ASP A 1 106 ? -5.116 1.538 12.784 1.00 84.50 106 ASP A O 1
ATOM 796 N N . ALA A 1 107 ? -2.902 1.751 12.691 1.00 86.50 107 ALA A N 1
ATOM 797 C CA . ALA A 1 107 ? -2.705 0.332 12.424 1.00 86.50 107 ALA A CA 1
ATOM 798 C C . ALA A 1 107 ? -3.096 -0.533 13.630 1.00 86.50 107 ALA A C 1
ATOM 800 O O . ALA A 1 107 ? -2.552 -0.381 14.734 1.00 86.50 107 ALA A O 1
ATOM 801 N N . ILE A 1 108 ? -3.981 -1.501 13.380 1.00 88.62 108 ILE A N 1
ATOM 802 C CA . ILE A 1 108 ? -4.368 -2.555 14.330 1.00 88.62 108 ILE A CA 1
ATOM 803 C C . ILE A 1 108 ? -3.301 -3.657 14.373 1.00 88.62 108 ILE A C 1
ATOM 805 O O . ILE A 1 108 ? -3.020 -4.202 15.438 1.00 88.62 108 ILE A O 1
ATOM 809 N N . PHE A 1 109 ? -2.651 -3.942 13.241 1.00 92.69 109 PHE A N 1
ATOM 810 C CA . PHE A 1 109 ? -1.593 -4.947 13.116 1.00 92.69 109 PHE A CA 1
ATOM 811 C C . PHE A 1 109 ? -0.352 -4.364 12.437 1.00 92.69 109 PHE A C 1
ATOM 813 O O . PHE A 1 109 ? -0.452 -3.517 11.552 1.00 92.69 109 PHE A O 1
ATOM 820 N N . CYS A 1 110 ? 0.830 -4.831 12.836 1.00 94.00 110 CYS A N 1
ATOM 821 C CA . CYS A 1 110 ? 2.077 -4.491 12.167 1.00 94.00 110 CYS A CA 1
ATOM 822 C C . CYS A 1 110 ? 2.191 -5.264 10.840 1.00 94.00 110 CYS A C 1
ATOM 824 O O . CYS A 1 110 ? 2.265 -6.496 10.884 1.00 94.00 110 CYS A O 1
ATOM 826 N N . PRO A 1 111 ? 2.298 -4.584 9.681 1.00 92.38 111 PRO A N 1
ATOM 827 C CA . PRO A 1 111 ? 2.372 -5.238 8.371 1.00 92.38 111 PRO A CA 1
ATOM 828 C C . PRO A 1 111 ? 3.684 -6.005 8.153 1.00 92.38 111 PRO A C 1
ATOM 830 O O . PRO A 1 111 ? 3.791 -6.797 7.227 1.00 92.38 111 PRO A O 1
ATOM 833 N N . TYR A 1 112 ? 4.687 -5.783 9.007 1.00 94.00 11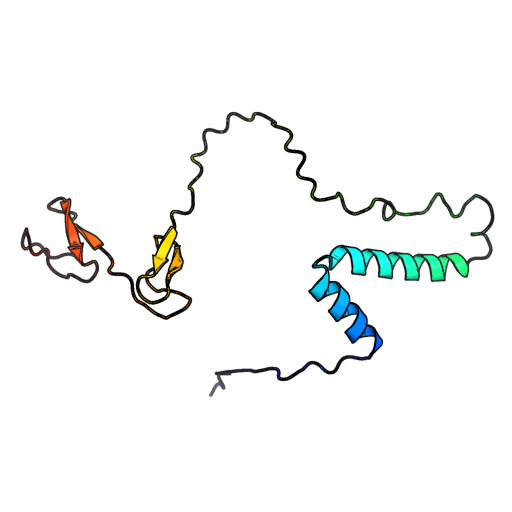2 TYR A N 1
ATOM 834 C CA . TYR A 1 112 ? 6.004 -6.404 8.877 1.00 94.00 112 TYR A CA 1
ATOM 835 C C . TYR A 1 112 ? 6.203 -7.638 9.763 1.00 94.00 112 TYR A C 1
ATOM 837 O O . TYR A 1 112 ? 7.053 -8.465 9.460 1.00 94.00 112 TYR A O 1
ATOM 845 N N . CYS A 1 113 ? 5.492 -7.746 10.892 1.00 94.50 113 CYS A N 1
ATOM 846 C CA . CYS A 1 113 ? 5.742 -8.805 11.884 1.00 94.50 113 CYS A CA 1
ATOM 847 C C . CYS A 1 113 ? 4.481 -9.396 12.536 1.00 94.50 113 CYS A C 1
ATOM 849 O O . CYS A 1 113 ? 4.596 -10.232 13.440 1.00 94.50 113 CYS A O 1
ATOM 851 N N . GLY A 1 114 ? 3.293 -8.923 12.141 1.00 91.12 114 GLY A N 1
ATOM 852 C CA . GLY A 1 114 ? 2.000 -9.401 12.638 1.00 91.12 114 GLY A CA 1
ATOM 853 C C . GLY A 1 114 ? 1.654 -8.991 14.073 1.00 91.12 114 GLY A C 1
ATOM 854 O O . GLY A 1 114 ? 0.659 -9.462 14.615 1.00 91.12 114 GLY A O 1
ATOM 855 N N . TYR A 1 115 ? 2.447 -8.132 14.726 1.00 92.56 115 TYR A N 1
ATOM 856 C CA . TYR A 1 115 ? 2.144 -7.669 16.085 1.00 92.56 115 TYR A CA 1
ATOM 857 C C . TYR A 1 115 ? 0.826 -6.881 16.124 1.00 92.56 115 TYR A C 1
ATOM 859 O O . TYR A 1 115 ? 0.691 -5.889 15.409 1.00 92.56 115 TYR A O 1
ATOM 867 N N . ARG A 1 116 ? -0.124 -7.297 16.969 1.00 90.50 116 ARG A N 1
ATOM 868 C CA . ARG A 1 116 ? -1.394 -6.592 17.190 1.00 90.50 116 ARG A CA 1
ATOM 869 C C . ARG A 1 116 ? -1.195 -5.469 18.204 1.00 90.50 116 ARG A C 1
ATOM 871 O O . ARG A 1 116 ? -0.809 -5.729 19.340 1.00 90.50 116 ARG A O 1
ATOM 878 N N . PHE A 1 117 ? -1.481 -4.235 17.808 1.00 88.62 117 PHE A N 1
ATOM 879 C CA . PHE A 1 117 ? -1.430 -3.094 18.714 1.00 88.62 117 PHE A CA 1
ATOM 880 C C . PHE A 1 117 ? -2.657 -3.098 19.636 1.00 88.62 117 PHE A C 1
ATOM 882 O O . PHE A 1 117 ? -3.774 -3.283 19.140 1.00 88.62 117 PHE A O 1
ATOM 889 N N . PRO A 1 118 ? -2.484 -2.874 20.952 1.00 81.88 118 PRO A N 1
ATOM 890 C CA . PRO A 1 118 ? -3.610 -2.710 21.861 1.00 81.88 118 PRO A CA 1
ATOM 891 C C . PRO A 1 118 ? -4.425 -1.490 21.422 1.00 81.88 118 PRO A C 1
ATOM 893 O O . PRO A 1 118 ? -3.888 -0.395 21.276 1.00 81.88 118 PRO A O 1
ATOM 896 N N . GLN A 1 119 ? -5.709 -1.705 21.152 1.00 82.94 119 GLN A N 1
ATOM 897 C CA . GLN A 1 119 ? -6.645 -0.644 20.802 1.00 82.94 119 GLN A CA 1
ATOM 898 C C . GLN A 1 119 ? -7.341 -0.199 22.084 1.00 82.94 119 GLN A C 1
ATOM 900 O O . GLN A 1 119 ? -7.944 -1.019 22.782 1.00 82.94 119 GLN A O 1
ATOM 905 N N . SER A 1 120 ? -7.270 1.088 22.386 1.00 85.56 120 SER A N 1
ATOM 906 C CA . SER A 1 120 ? -8.054 1.713 23.438 1.00 85.56 120 SER A CA 1
ATOM 907 C C . SER A 1 120 ? -9.131 2.599 22.814 1.00 85.56 120 SER A C 1
ATOM 909 O O . SER A 1 120 ? -8.936 3.220 21.772 1.00 85.56 120 SER A O 1
ATOM 911 N N . ARG A 1 121 ? -10.311 2.629 23.431 1.00 86.25 121 ARG A N 1
ATOM 912 C CA . ARG A 1 121 ? -11.413 3.534 23.083 1.00 86.25 121 ARG A CA 1
ATOM 913 C C . ARG A 1 121 ? -11.848 4.295 24.326 1.00 86.25 121 ARG A C 1
ATOM 915 O O . ARG A 1 121 ? -11.615 3.842 25.441 1.00 86.25 121 ARG A O 1
ATOM 922 N N . LYS A 1 122 ? -12.511 5.438 24.169 1.00 90.69 122 LYS A N 1
ATOM 923 C CA . LYS A 1 122 ? -13.137 6.127 25.306 1.00 90.69 122 LYS A CA 1
ATOM 924 C C . LYS A 1 122 ? -14.540 5.580 25.539 1.00 90.69 122 LYS A C 1
ATOM 926 O O . LYS A 1 122 ? -15.302 5.373 24.599 1.00 90.69 122 LYS A O 1
ATOM 931 N N . CYS A 1 123 ? -14.888 5.356 26.800 1.00 91.50 123 CYS A N 1
ATOM 932 C CA . CYS A 1 123 ? -16.236 4.983 27.193 1.00 91.50 123 CYS A CA 1
ATOM 933 C C . CYS A 1 123 ? -17.195 6.154 26.904 1.00 91.50 123 CYS A C 1
ATOM 935 O O . CYS A 1 123 ? -16.971 7.243 27.438 1.00 91.50 123 CYS A O 1
ATOM 937 N N . PRO A 1 124 ? -18.291 5.951 26.149 1.00 90.44 124 PRO A N 1
ATOM 938 C CA . PRO A 1 124 ? -19.236 7.017 25.808 1.00 90.44 124 PRO A CA 1
ATOM 939 C C . PRO A 1 124 ? -19.996 7.554 27.028 1.00 90.44 124 PRO A C 1
ATOM 941 O O . PRO A 1 124 ? -20.552 8.643 26.979 1.00 90.44 124 PRO A O 1
ATOM 944 N N . TYR A 1 125 ? -20.012 6.812 28.139 1.00 93.50 125 TYR A N 1
ATOM 945 C CA . TYR A 1 125 ? -20.770 7.189 29.328 1.00 93.50 125 TYR A CA 1
ATOM 946 C C . TYR A 1 125 ? -19.958 7.866 30.431 1.00 93.50 125 TYR A C 1
ATOM 948 O O . TYR A 1 125 ? -20.521 8.610 31.225 1.00 93.50 125 TYR A O 1
ATOM 956 N N . CYS A 1 126 ? -18.671 7.537 30.564 1.00 93.75 126 CYS A N 1
ATOM 957 C CA . CYS A 1 126 ? -17.821 8.090 31.625 1.00 93.75 126 CYS A CA 1
ATOM 958 C C . CYS A 1 126 ? -16.552 8.768 31.100 1.00 93.75 126 CYS A C 1
ATOM 960 O O . CYS A 1 126 ? -15.778 9.287 31.898 1.00 93.75 126 CYS A O 1
ATOM 962 N N . GLY A 1 127 ? -16.301 8.730 29.787 1.00 90.25 127 GLY A N 1
ATOM 963 C CA . GLY A 1 127 ? -15.157 9.372 29.137 1.00 90.25 127 GLY A CA 1
ATOM 964 C C . GLY A 1 127 ? -13.799 8.707 29.381 1.00 90.25 127 GLY A C 1
ATOM 965 O O . GLY A 1 127 ? -12.813 9.117 28.771 1.00 90.25 127 GLY A O 1
ATOM 966 N N . ARG A 1 128 ? -13.724 7.683 30.242 1.00 91.56 128 ARG A N 1
ATOM 967 C CA . ARG A 1 128 ? -12.472 6.978 30.556 1.00 91.56 128 ARG A CA 1
ATOM 968 C C . ARG A 1 128 ? -12.041 6.063 29.423 1.00 91.56 128 ARG A C 1
ATOM 970 O O . ARG A 1 128 ? -12.874 5.481 28.731 1.00 91.56 128 ARG A O 1
ATOM 977 N N . GLU A 1 129 ? -10.735 5.926 29.275 1.00 91.94 129 GLU A N 1
ATOM 978 C CA . GLU A 1 129 ? -10.120 5.032 28.308 1.00 91.94 129 GLU A CA 1
ATOM 979 C C . GLU A 1 129 ? -10.281 3.573 28.749 1.00 91.94 129 GLU A C 1
ATOM 981 O O . GLU A 1 129 ? -10.123 3.231 29.921 1.00 91.94 129 GLU A O 1
ATOM 986 N N . ILE A 1 130 ? -10.691 2.730 27.813 1.00 91.56 130 ILE A N 1
ATOM 987 C CA . ILE A 1 130 ? -11.044 1.330 28.019 1.00 91.56 130 ILE A CA 1
ATOM 988 C C . ILE A 1 130 ? -10.517 0.493 26.846 1.00 91.56 130 ILE A C 1
ATOM 990 O O . ILE A 1 130 ? -10.337 1.027 25.748 1.00 91.56 130 ILE A O 1
ATOM 994 N N . PRO A 1 131 ? -10.306 -0.818 27.027 1.00 87.56 131 PRO A N 1
ATOM 995 C CA . PRO A 1 131 ? -9.948 -1.702 25.924 1.00 87.56 131 PRO A CA 1
ATOM 996 C C . PRO A 1 131 ? -11.042 -1.706 24.846 1.00 87.56 131 PRO A C 1
ATOM 998 O O . PRO A 1 131 ? -12.239 -1.726 25.157 1.00 87.56 131 PRO A O 1
ATOM 1001 N N . ALA A 1 132 ? -10.653 -1.683 23.570 1.00 84.38 132 ALA A N 1
ATOM 1002 C CA . ALA A 1 132 ? -11.610 -1.671 22.461 1.00 84.38 132 ALA A CA 1
ATOM 1003 C C . ALA A 1 132 ? -12.477 -2.942 22.388 1.00 84.38 132 ALA A C 1
ATOM 1005 O O . ALA A 1 132 ? -13.596 -2.885 21.889 1.00 84.38 132 ALA A O 1
ATOM 1006 N N . ASP A 1 133 ? -11.989 -4.060 22.923 1.00 83.44 133 ASP A N 1
ATOM 1007 C CA . ASP A 1 133 ? -12.661 -5.362 23.000 1.00 83.44 133 ASP A CA 1
ATOM 1008 C C . ASP A 1 133 ? -13.548 -5.539 24.249 1.00 83.44 133 ASP A C 1
ATOM 1010 O O . ASP A 1 133 ? -14.203 -6.568 24.408 1.00 83.44 133 ASP A O 1
ATOM 1014 N N . SER A 1 134 ? -13.619 -4.543 25.139 1.00 85.31 134 SER A N 1
ATOM 1015 C CA . SER A 1 134 ? -14.437 -4.633 26.354 1.00 85.31 134 SER A CA 1
ATOM 1016 C C . SER A 1 134 ? -15.934 -4.487 26.065 1.00 85.31 134 SER A C 1
ATOM 1018 O O . SER A 1 134 ? -16.375 -3.442 25.580 1.00 85.31 134 SER A O 1
ATOM 1020 N N . VAL A 1 135 ? -16.721 -5.498 26.457 1.00 90.88 135 VAL A N 1
ATOM 1021 C CA . VAL A 1 135 ? -18.201 -5.515 26.382 1.00 90.88 135 VAL A CA 1
ATOM 1022 C C . VAL A 1 135 ? -18.847 -4.664 27.484 1.00 90.88 135 VAL A C 1
ATOM 1024 O O . VAL A 1 135 ? -19.956 -4.162 27.317 1.00 90.88 135 VAL A O 1
ATOM 1027 N N . PHE A 1 136 ? -18.158 -4.460 28.609 1.00 93.12 136 PHE A N 1
ATOM 1028 C CA . PHE A 1 136 ? -18.616 -3.639 29.733 1.00 93.12 136 PHE A CA 1
ATOM 1029 C C . PHE A 1 136 ? -17.523 -2.663 30.157 1.00 93.12 136 PHE A C 1
ATOM 1031 O O . PHE A 1 136 ? -16.338 -2.986 30.106 1.00 93.12 136 PHE A O 1
ATOM 1038 N N . CYS A 1 137 ? -17.908 -1.462 30.587 1.00 93.56 137 CYS A N 1
ATOM 1039 C CA . CYS A 1 137 ? -16.949 -0.497 31.109 1.00 93.56 137 CYS A CA 1
ATOM 1040 C C . CYS A 1 137 ? -16.539 -0.877 32.546 1.00 93.56 137 CYS A C 1
ATOM 1042 O O . CYS A 1 137 ? -17.401 -0.846 33.429 1.00 93.56 137 CYS A O 1
ATOM 1044 N N . PRO A 1 138 ? -15.244 -1.124 32.830 1.00 91.56 138 PRO A N 1
ATOM 1045 C CA . PRO A 1 138 ? -14.778 -1.501 34.169 1.00 91.56 138 PRO A CA 1
ATOM 1046 C C . PRO A 1 138 ? -14.919 -0.375 35.205 1.00 91.56 138 PRO A C 1
ATOM 1048 O O . PRO A 1 138 ? -14.852 -0.626 36.401 1.00 91.56 138 PRO A O 1
ATOM 1051 N N . TYR A 1 139 ? -15.128 0.868 34.762 1.00 93.19 139 TYR A N 1
ATOM 1052 C CA . TYR A 1 139 ? -15.230 2.029 35.649 1.00 93.19 139 TYR A CA 1
ATOM 1053 C C . TYR A 1 139 ? -16.664 2.467 35.947 1.00 93.19 139 TYR A C 1
ATOM 1055 O O . TYR A 1 139 ? -16.897 3.102 36.969 1.00 93.19 139 TYR A O 1
ATOM 1063 N N . CYS A 1 140 ? -17.617 2.206 35.047 1.00 93.38 140 CYS A N 1
ATOM 1064 C CA . CYS A 1 140 ? -19.000 2.673 35.208 1.00 93.38 140 CYS A CA 1
ATOM 1065 C C . CYS A 1 140 ? -20.058 1.570 35.087 1.00 93.38 140 CYS A C 1
ATOM 1067 O O . CYS A 1 140 ? -21.246 1.876 35.179 1.00 93.38 140 CYS A O 1
ATOM 1069 N N . GLY A 1 141 ? -19.651 0.319 34.838 1.00 90.44 141 GLY A N 1
ATOM 1070 C CA . GLY A 1 141 ? -20.519 -0.863 34.799 1.00 90.44 141 GLY A CA 1
ATOM 1071 C C . GLY A 1 141 ? -21.462 -0.957 33.595 1.00 90.44 141 GLY A C 1
ATOM 1072 O O . GLY A 1 141 ? -22.139 -1.966 33.427 1.00 90.44 141 GLY A O 1
ATOM 1073 N N . LYS A 1 142 ? -21.523 0.067 32.734 1.00 92.62 142 LYS A N 1
ATOM 1074 C CA . LYS A 1 142 ? -22.428 0.078 31.577 1.00 92.62 142 LYS A CA 1
ATOM 1075 C C . LYS A 1 142 ? -21.907 -0.789 30.432 1.00 92.62 142 LYS A C 1
ATOM 1077 O O . LYS A 1 142 ? -20.702 -0.835 30.177 1.00 92.62 142 LYS A O 1
ATOM 1082 N N . LYS A 1 143 ? -22.836 -1.458 29.742 1.00 93.19 143 LYS A N 1
ATOM 1083 C CA . LYS A 1 143 ? -22.570 -2.273 28.552 1.00 93.19 143 LYS A CA 1
ATOM 1084 C C . LYS A 1 143 ? -22.203 -1.371 27.373 1.00 93.19 143 LYS A C 1
ATOM 1086 O O . LYS A 1 143 ? -22.871 -0.374 27.118 1.00 93.19 143 LYS A O 1
ATOM 1091 N N . LEU A 1 144 ? -21.142 -1.733 26.671 1.00 85.94 144 LEU A N 1
ATOM 1092 C CA . LEU A 1 144 ? -20.587 -1.039 25.520 1.00 85.94 144 LEU A CA 1
ATOM 1093 C C . LEU A 1 144 ? -20.866 -1.916 24.299 1.00 85.94 144 LEU A C 1
ATOM 1095 O O . LEU A 1 144 ? -20.052 -2.770 23.948 1.00 85.94 144 LEU A O 1
ATOM 1099 N N . SER A 1 145 ? -22.079 -1.790 23.758 1.00 69.12 145 SER A N 1
ATOM 1100 C CA . SER A 1 145 ? -22.470 -2.470 22.512 1.00 69.12 145 SER A CA 1
ATOM 1101 C C . SER A 1 145 ? -21.947 -1.714 21.299 1.00 69.12 145 SER A C 1
ATOM 1103 O O . SER A 1 145 ? -21.811 -0.475 21.408 1.00 69.12 145 SER A O 1
#

Secondary structure (DSSP, 8-state):
----------------HHHHHHHHHHHHH--HHHHHHHHHHHHHHHHHTTSTTTTSSSTTSS--S-SSPP----------------------EEE-TTT--EEETT-SB-TTT-PBPPPEEE-TTT--EEETT-SB-TTT--B--